Protein AF-A0A5P9GXT2-F1 (afdb_monomer_lite)

Structure (mmCIF, N/CA/C/O backbone):
data_AF-A0A5P9GXT2-F1
#
_entry.id   AF-A0A5P9GXT2-F1
#
loop_
_atom_site.group_PDB
_atom_site.id
_atom_site.type_symbol
_atom_site.label_atom_id
_atom_site.label_alt_id
_atom_site.label_comp_id
_atom_site.label_asym_id
_atom_site.label_entity_id
_atom_site.label_seq_id
_atom_site.pdbx_PDB_ins_code
_atom_site.Cartn_x
_atom_site.Cartn_y
_atom_site.Cartn_z
_atom_site.occupancy
_atom_site.B_iso_or_equiv
_atom_site.auth_seq_id
_atom_site.auth_comp_id
_atom_site.auth_asym_id
_atom_site.auth_atom_id
_atom_site.pdbx_PDB_model_num
ATOM 1 N N . MET A 1 1 ? 30.889 30.926 -48.521 1.00 58.84 1 MET A N 1
ATOM 2 C CA . MET A 1 1 ? 31.222 29.912 -47.491 1.00 58.84 1 MET A CA 1
ATOM 3 C C . MET A 1 1 ? 32.651 29.437 -47.677 1.00 58.84 1 MET A C 1
ATOM 5 O O . MET A 1 1 ? 32.976 28.931 -48.747 1.00 58.84 1 MET A O 1
ATOM 9 N N . SER A 1 2 ? 33.501 29.617 -46.665 1.00 75.75 2 SER A N 1
ATOM 10 C CA . SER A 1 2 ? 34.873 29.098 -46.667 1.00 75.75 2 SER A CA 1
ATOM 11 C C . SER A 1 2 ? 34.870 27.566 -46.559 1.00 75.75 2 SER A C 1
ATOM 13 O O . 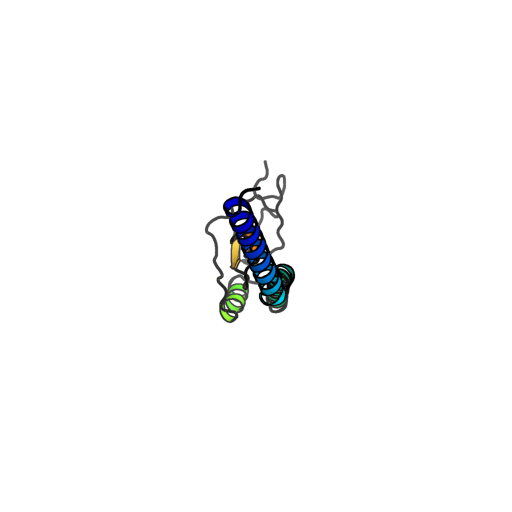SER A 1 2 ? 33.918 26.978 -46.041 1.00 75.75 2 SER A O 1
ATOM 15 N N . LYS A 1 3 ? 35.934 26.898 -47.023 1.00 76.62 3 LYS A N 1
ATOM 16 C CA . LYS A 1 3 ? 36.078 25.434 -46.884 1.00 76.62 3 LYS A CA 1
ATOM 17 C C . LYS A 1 3 ? 35.913 24.989 -45.421 1.00 76.62 3 LYS A C 1
ATOM 19 O O . LYS A 1 3 ? 35.235 24.004 -45.166 1.00 76.62 3 LYS A O 1
ATOM 24 N N . LEU A 1 4 ? 36.415 25.788 -44.475 1.00 78.19 4 LEU A N 1
ATOM 25 C CA . LEU A 1 4 ? 36.267 25.575 -43.033 1.00 78.19 4 LEU A CA 1
ATOM 26 C C . LEU A 1 4 ? 34.794 25.562 -42.580 1.00 78.19 4 LEU A C 1
ATOM 28 O O . LEU A 1 4 ? 34.376 24.639 -41.890 1.00 78.19 4 LEU A O 1
ATOM 32 N N . SER A 1 5 ? 33.979 26.521 -43.038 1.00 76.75 5 SER A N 1
ATOM 33 C CA . SER A 1 5 ? 32.543 26.564 -42.704 1.00 76.75 5 SER A CA 1
ATOM 34 C C . SER A 1 5 ? 31.759 25.352 -43.227 1.00 76.75 5 SER A C 1
ATOM 36 O O . SER A 1 5 ? 30.817 24.908 -42.581 1.00 76.75 5 SER A O 1
ATOM 38 N N . ARG A 1 6 ? 32.169 24.767 -44.363 1.00 82.31 6 ARG A N 1
ATOM 39 C CA . ARG A 1 6 ? 31.539 23.555 -44.916 1.00 82.31 6 ARG A CA 1
ATOM 40 C C . ARG A 1 6 ? 31.809 22.325 -44.052 1.00 82.31 6 ARG A C 1
ATOM 42 O O . ARG A 1 6 ? 30.888 21.554 -43.813 1.00 82.31 6 ARG A O 1
ATOM 49 N N . TYR A 1 7 ? 33.036 22.164 -43.558 1.00 88.00 7 TYR A N 1
ATOM 50 C CA . TYR A 1 7 ? 33.388 21.036 -42.693 1.00 88.00 7 TYR A CA 1
ATOM 51 C C . TYR A 1 7 ? 32.715 21.113 -41.322 1.00 88.00 7 TYR A C 1
ATOM 53 O O . TYR A 1 7 ? 32.259 20.091 -40.821 1.00 88.00 7 TYR A O 1
ATOM 61 N N . ILE A 1 8 ? 32.578 22.315 -40.752 1.00 88.31 8 ILE A N 1
ATOM 62 C CA . ILE A 1 8 ? 31.866 22.512 -39.480 1.00 88.31 8 ILE A CA 1
ATOM 63 C C . ILE A 1 8 ? 30.387 22.129 -39.625 1.00 88.31 8 ILE A C 1
ATOM 65 O O . ILE A 1 8 ? 29.863 21.377 -38.808 1.00 88.31 8 ILE A O 1
ATOM 69 N N . VAL A 1 9 ? 29.726 22.586 -40.694 1.00 89.25 9 VAL A N 1
ATOM 70 C CA . VAL A 1 9 ? 28.316 22.253 -40.955 1.00 89.25 9 VAL A CA 1
ATOM 71 C C . VAL A 1 9 ? 28.130 20.749 -41.181 1.00 89.25 9 VAL A C 1
ATOM 73 O O . VAL A 1 9 ? 27.220 20.159 -40.608 1.00 89.25 9 VAL A O 1
ATOM 76 N N . LEU A 1 10 ? 29.009 20.105 -41.955 1.00 91.44 10 LEU A N 1
ATOM 77 C CA . LEU A 1 10 ? 28.958 18.654 -42.178 1.00 91.44 10 LEU A CA 1
ATOM 78 C C . LEU A 1 10 ? 29.187 17.854 -40.889 1.00 91.44 10 LEU A C 1
ATOM 80 O O . LEU A 1 10 ? 28.499 16.859 -40.661 1.00 91.44 10 LEU A O 1
ATOM 84 N N . GLY A 1 11 ? 30.112 18.297 -40.035 1.00 91.50 11 GLY A N 1
ATOM 85 C CA . GLY A 1 11 ? 30.359 17.682 -38.732 1.00 91.50 11 GLY A CA 1
ATOM 86 C C . GLY A 1 11 ? 29.139 17.762 -37.815 1.00 91.50 11 GLY A C 1
ATOM 87 O O . GLY A 1 11 ? 28.737 16.751 -37.245 1.00 91.50 11 GLY A O 1
ATOM 88 N N . LEU A 1 12 ? 28.498 18.932 -37.736 1.00 93.44 12 LEU A N 1
ATOM 89 C CA . LEU A 1 12 ? 27.283 19.123 -36.939 1.00 93.44 12 LEU A CA 1
ATOM 90 C C . LEU A 1 12 ? 26.111 18.286 -37.458 1.00 93.44 12 LEU A C 1
ATOM 92 O O . LEU A 1 12 ? 25.435 17.637 -36.668 1.00 93.44 12 LEU A O 1
ATOM 96 N N . LEU A 1 13 ? 25.893 18.247 -38.775 1.00 94.50 13 LEU A N 1
ATOM 97 C CA . LEU A 1 13 ? 24.835 17.424 -39.368 1.00 94.50 13 LEU A CA 1
ATOM 98 C C . LEU A 1 13 ? 25.057 15.931 -39.106 1.00 94.50 13 LEU A C 1
ATOM 100 O O . LEU A 1 13 ? 24.110 15.218 -38.784 1.00 94.50 13 LEU A O 1
ATOM 104 N N . SER A 1 14 ? 26.307 15.471 -39.192 1.00 92.62 14 SER A N 1
ATOM 105 C CA . SER A 1 14 ? 26.659 14.077 -38.900 1.00 92.62 14 SER A CA 1
ATOM 106 C C . SER A 1 14 ? 26.430 13.745 -37.425 1.00 92.62 14 SER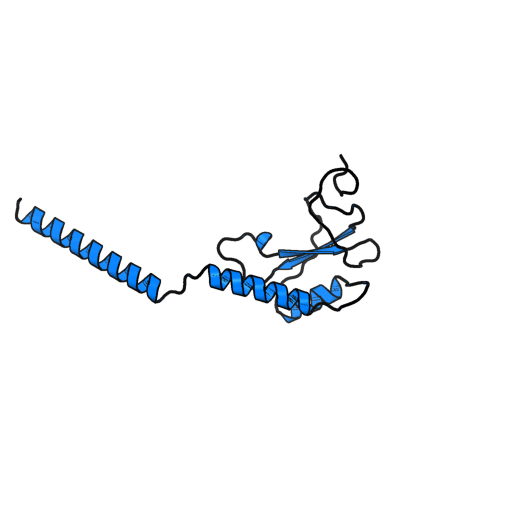 A C 1
ATOM 108 O O . SER A 1 14 ? 25.863 12.703 -37.112 1.00 92.62 14 SER A O 1
ATOM 110 N N . LEU A 1 15 ? 26.804 14.652 -36.517 1.00 94.50 15 LEU A N 1
ATOM 111 C CA . LEU A 1 15 ? 26.558 14.494 -35.085 1.00 94.50 15 LEU A CA 1
ATOM 112 C C . LEU A 1 15 ? 25.057 14.424 -34.777 1.00 94.50 15 LEU A C 1
ATOM 114 O O . LEU A 1 15 ? 24.624 13.525 -34.062 1.00 94.50 15 LEU A O 1
ATOM 118 N N . VAL A 1 16 ? 24.256 15.326 -35.350 1.00 95.69 16 VAL A N 1
ATOM 119 C CA . VAL A 1 16 ? 22.795 15.319 -35.182 1.00 95.69 16 VAL A CA 1
ATOM 120 C C . VAL A 1 16 ? 22.196 14.013 -35.704 1.00 95.69 16 VAL A C 1
ATOM 122 O O . VAL A 1 16 ? 21.383 13.406 -35.014 1.00 95.69 16 VAL A O 1
ATOM 125 N N . ALA A 1 17 ? 22.625 13.535 -36.875 1.00 95.19 17 ALA A N 1
ATOM 126 C CA . ALA A 1 17 ? 22.141 12.274 -37.432 1.00 95.19 17 ALA A CA 1
ATOM 127 C C . ALA A 1 17 ? 22.461 11.073 -36.526 1.00 95.19 17 ALA A C 1
ATOM 129 O O . ALA A 1 17 ? 21.596 10.226 -36.307 1.00 95.19 17 ALA A O 1
ATOM 130 N N . VAL A 1 18 ? 23.670 11.022 -35.953 1.00 94.62 18 VAL A N 1
ATOM 131 C CA . VAL A 1 18 ? 24.056 9.975 -34.994 1.00 94.62 18 VAL A CA 1
ATOM 132 C C . VAL A 1 18 ? 23.212 10.058 -33.724 1.00 94.62 18 VAL A C 1
ATOM 134 O O . VAL A 1 18 ? 22.704 9.037 -33.274 1.00 94.62 18 VAL A O 1
ATOM 137 N N . LEU A 1 19 ? 23.005 11.254 -33.167 1.00 93.19 19 LEU A N 1
ATOM 138 C CA . LEU A 1 19 ? 22.181 11.432 -31.967 1.00 93.19 19 LEU A CA 1
ATOM 139 C C . LEU A 1 19 ? 20.727 11.007 -32.202 1.00 93.19 19 LEU A C 1
ATOM 141 O O . LEU A 1 19 ? 20.156 10.315 -31.364 1.00 93.19 19 LEU A O 1
ATOM 145 N N . VAL A 1 20 ? 20.149 11.354 -33.355 1.00 93.94 20 VAL A N 1
ATOM 146 C CA . VAL A 1 20 ? 18.797 10.919 -33.738 1.00 93.94 20 VAL A CA 1
ATOM 147 C C . VAL A 1 20 ? 18.736 9.399 -33.893 1.00 93.94 20 VAL A C 1
ATOM 149 O O . VAL A 1 20 ? 17.814 8.777 -33.375 1.00 93.94 20 VAL A O 1
ATOM 152 N N . ALA A 1 21 ? 19.721 8.781 -34.549 1.00 91.88 21 ALA A N 1
ATOM 153 C CA . ALA A 1 21 ? 19.764 7.329 -34.713 1.00 91.88 21 ALA A CA 1
ATOM 154 C C . ALA A 1 21 ? 19.889 6.596 -33.366 1.00 91.88 21 ALA A C 1
ATOM 156 O O . ALA A 1 21 ? 19.173 5.623 -33.133 1.00 91.88 21 ALA A O 1
ATOM 157 N N . VAL A 1 22 ? 20.742 7.087 -32.460 1.00 88.75 22 VAL A N 1
ATOM 158 C CA . VAL A 1 22 ? 20.888 6.549 -31.098 1.00 88.75 22 VAL A CA 1
ATOM 159 C C . VAL A 1 22 ? 19.597 6.725 -30.301 1.00 88.75 22 VAL A C 1
ATOM 161 O O . VAL A 1 22 ? 19.172 5.790 -29.633 1.00 88.75 22 VAL A O 1
ATOM 164 N N . TYR A 1 23 ? 18.941 7.881 -30.400 1.00 83.38 23 TYR A N 1
ATOM 165 C CA . TYR A 1 23 ? 17.671 8.141 -29.725 1.00 83.38 23 TYR A CA 1
ATOM 166 C C . TYR A 1 23 ? 16.55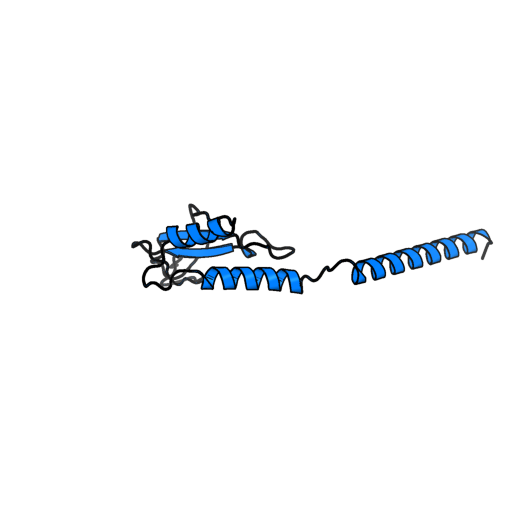1 7.216 -30.220 1.00 83.38 23 TYR A C 1
ATOM 168 O O . TYR A 1 23 ? 15.860 6.599 -29.415 1.00 83.38 23 TYR A O 1
ATOM 176 N N . ILE A 1 24 ? 16.417 7.045 -31.539 1.00 85.31 24 ILE A N 1
ATOM 177 C CA . ILE A 1 24 ? 15.453 6.112 -32.137 1.00 85.31 24 ILE A CA 1
ATOM 178 C C . ILE A 1 24 ? 15.765 4.674 -31.714 1.00 85.31 24 ILE A C 1
ATOM 180 O O . ILE A 1 24 ? 14.854 3.930 -31.361 1.00 85.31 24 ILE A O 1
ATOM 184 N N . TYR A 1 25 ? 17.036 4.269 -31.727 1.00 83.25 25 TYR A N 1
ATOM 185 C CA . TYR A 1 25 ? 17.435 2.945 -31.255 1.00 83.25 25 TYR A CA 1
ATOM 186 C C . TYR A 1 25 ? 17.078 2.753 -29.776 1.00 83.25 25 TYR A C 1
ATOM 188 O O . TYR A 1 25 ? 16.501 1.729 -29.425 1.00 83.25 25 TYR A O 1
ATOM 196 N N . ALA A 1 26 ? 17.344 3.746 -28.925 1.00 77.62 26 ALA A N 1
ATOM 197 C CA . ALA A 1 26 ? 17.008 3.707 -27.507 1.00 77.62 26 ALA A CA 1
ATOM 198 C C . ALA A 1 26 ? 15.493 3.593 -27.275 1.00 77.62 26 ALA A C 1
ATOM 200 O O . ALA A 1 26 ? 15.085 2.741 -26.500 1.00 77.62 26 ALA A O 1
ATOM 201 N N . ILE A 1 27 ? 14.656 4.355 -27.991 1.00 71.75 27 ILE A N 1
ATOM 202 C CA . ILE A 1 27 ? 13.187 4.236 -27.893 1.00 71.75 27 ILE A CA 1
ATOM 203 C C . ILE A 1 27 ? 12.698 2.845 -28.315 1.00 71.75 27 ILE A C 1
ATOM 205 O O . ILE A 1 27 ? 11.755 2.318 -27.736 1.00 71.75 27 ILE A O 1
ATOM 209 N N . ASN A 1 28 ? 13.325 2.244 -29.328 1.00 72.50 28 ASN A N 1
ATOM 210 C CA . ASN A 1 28 ? 12.896 0.946 -29.853 1.00 72.50 28 ASN A CA 1
ATOM 211 C C . ASN A 1 28 ? 13.460 -0.259 -29.085 1.00 72.50 28 ASN A C 1
ATOM 213 O O . ASN A 1 28 ? 12.985 -1.373 -29.290 1.00 72.50 28 ASN A O 1
ATOM 217 N N . THR A 1 29 ? 14.488 -0.073 -28.252 1.00 67.69 29 THR A N 1
ATOM 218 C CA . THR A 1 29 ? 15.159 -1.176 -27.535 1.00 67.69 29 THR A CA 1
ATOM 219 C C . THR A 1 29 ? 15.044 -1.087 -26.023 1.00 67.69 29 THR A C 1
ATOM 221 O O . THR A 1 29 ? 15.060 -2.119 -25.358 1.00 67.69 29 THR A O 1
ATOM 224 N N . VAL A 1 30 ? 14.909 0.117 -25.471 1.00 59.47 30 VAL A N 1
ATOM 225 C CA . VAL A 1 30 ? 14.716 0.342 -24.042 1.00 59.47 30 VAL A CA 1
ATOM 226 C C . VAL A 1 30 ? 13.233 0.597 -23.808 1.00 59.47 30 VAL A C 1
ATOM 228 O O . VAL A 1 30 ? 12.684 1.616 -24.222 1.00 59.47 30 VAL A O 1
ATOM 231 N N . ASP A 1 31 ? 12.576 -0.359 -23.157 1.00 60.19 31 ASP A N 1
ATOM 232 C CA . ASP A 1 31 ? 11.154 -0.307 -22.822 1.00 60.19 31 ASP A CA 1
ATOM 233 C C . ASP A 1 31 ? 10.918 0.688 -21.674 1.00 60.19 31 ASP A C 1
ATOM 235 O O . ASP A 1 31 ? 10.724 0.312 -20.522 1.00 60.19 31 ASP A O 1
ATOM 239 N N . PHE A 1 32 ? 10.952 1.987 -21.982 1.00 60.16 32 PHE A N 1
ATOM 240 C CA . PHE A 1 32 ? 10.545 3.065 -21.071 1.00 60.16 32 PHE A CA 1
ATOM 241 C C . PHE A 1 32 ? 9.015 3.160 -20.953 1.00 60.16 32 PHE A C 1
ATOM 243 O O . PHE A 1 32 ? 8.448 4.254 -20.917 1.00 60.16 32 PHE A O 1
ATOM 250 N N . SER A 1 33 ? 8.313 2.027 -20.951 1.00 66.00 33 SER A N 1
ATOM 251 C CA . SER A 1 33 ? 6.861 2.022 -20.842 1.00 66.00 33 SER A CA 1
ATOM 252 C C . SER A 1 33 ? 6.469 2.254 -19.388 1.00 66.00 33 SER A C 1
ATOM 254 O O . SER A 1 33 ? 6.289 1.324 -18.603 1.00 66.00 33 SER A O 1
ATOM 256 N N . VAL A 1 34 ? 6.337 3.535 -19.042 1.00 70.31 34 VAL A N 1
ATOM 257 C CA . VAL A 1 34 ? 5.690 3.995 -17.806 1.00 70.31 34 VAL A CA 1
ATOM 258 C C . VAL A 1 34 ? 4.358 3.264 -17.619 1.00 70.31 34 VAL A C 1
ATOM 260 O O . VAL A 1 34 ? 4.096 2.768 -16.531 1.00 70.31 34 VAL A O 1
ATOM 263 N N . ASP A 1 35 ? 3.600 3.064 -18.701 1.00 78.62 35 ASP A N 1
ATOM 264 C CA . ASP A 1 35 ? 2.339 2.319 -18.690 1.00 78.62 35 ASP A CA 1
ATOM 265 C C . ASP A 1 35 ? 2.495 0.875 -18.189 1.00 78.62 35 ASP A C 1
ATOM 267 O O . ASP A 1 35 ? 1.683 0.417 -17.388 1.00 78.62 35 ASP A O 1
ATOM 271 N N . LYS A 1 36 ? 3.546 0.152 -18.603 1.00 80.38 36 LYS A N 1
ATOM 272 C CA . LYS A 1 36 ? 3.814 -1.210 -18.106 1.00 80.38 36 LYS A CA 1
ATOM 273 C C . LYS A 1 36 ? 4.214 -1.217 -16.637 1.00 80.38 36 LYS A C 1
ATOM 275 O O . LYS A 1 36 ? 3.777 -2.099 -15.907 1.00 80.38 36 LYS A O 1
ATOM 280 N N . ALA A 1 37 ? 5.023 -0.253 -16.199 1.00 83.19 37 ALA A N 1
ATOM 281 C CA . ALA A 1 37 ? 5.402 -0.139 -14.791 1.00 83.19 37 ALA A CA 1
ATOM 282 C C . ALA A 1 37 ? 4.179 0.179 -13.912 1.00 83.19 37 ALA A C 1
ATOM 284 O O . ALA A 1 37 ? 3.967 -0.464 -12.886 1.00 83.19 37 ALA A O 1
ATOM 285 N N . THR A 1 38 ? 3.323 1.103 -14.357 1.00 89.38 38 THR A N 1
ATOM 286 C CA . THR A 1 38 ? 2.053 1.424 -13.697 1.00 89.38 38 THR A CA 1
ATOM 287 C C . THR A 1 38 ? 1.096 0.233 -13.683 1.00 89.38 38 THR A C 1
ATOM 289 O O . THR A 1 38 ? 0.465 -0.026 -12.655 1.00 89.38 38 THR A O 1
ATOM 292 N N . ALA A 1 39 ? 1.010 -0.526 -14.780 1.00 91.75 39 ALA A N 1
ATOM 293 C CA . ALA A 1 39 ? 0.209 -1.745 -14.841 1.00 91.75 39 ALA A CA 1
ATOM 294 C C . ALA A 1 39 ? 0.723 -2.796 -13.850 1.00 91.75 39 ALA A C 1
ATOM 296 O O . ALA A 1 39 ? -0.058 -3.283 -13.041 1.00 91.75 39 ALA A O 1
ATOM 297 N N . ALA A 1 40 ? 2.031 -3.065 -13.829 1.00 93.25 40 ALA A N 1
ATOM 298 C CA . ALA A 1 40 ? 2.639 -4.028 -12.914 1.00 93.25 40 ALA A CA 1
ATOM 299 C C . ALA A 1 40 ? 2.420 -3.652 -11.439 1.00 93.25 40 ALA A C 1
ATOM 301 O O . ALA A 1 40 ? 2.051 -4.509 -10.639 1.00 93.25 40 ALA A O 1
ATOM 302 N N . HIS A 1 41 ? 2.586 -2.374 -11.082 1.00 95.12 41 HIS A N 1
ATOM 303 C CA . HIS A 1 41 ? 2.284 -1.881 -9.736 1.00 95.12 41 HIS A CA 1
ATOM 304 C C . HIS A 1 41 ? 0.806 -2.096 -9.376 1.00 95.12 41 HIS A C 1
ATOM 306 O O . HIS A 1 41 ? 0.475 -2.619 -8.311 1.00 95.12 41 HIS A O 1
ATOM 312 N N . THR A 1 42 ? -0.101 -1.722 -10.283 1.00 95.25 42 THR A N 1
ATOM 313 C CA . THR A 1 42 ? -1.548 -1.851 -10.068 1.00 95.25 42 THR A CA 1
ATOM 314 C C . THR A 1 42 ? -1.961 -3.313 -9.919 1.00 95.25 42 THR A C 1
ATOM 316 O O . THR A 1 42 ? -2.692 -3.649 -8.991 1.00 95.25 42 THR A O 1
ATOM 319 N N . GLU A 1 43 ? -1.475 -4.192 -10.792 1.00 97.31 43 GLU A N 1
ATOM 320 C CA . GLU A 1 43 ? -1.722 -5.634 -10.738 1.00 97.31 43 GLU A CA 1
ATOM 321 C C . GLU A 1 43 ? -1.186 -6.243 -9.440 1.00 97.31 43 GLU A C 1
ATOM 323 O O . GLU A 1 43 ? -1.900 -6.997 -8.778 1.00 97.31 43 GLU A O 1
ATOM 328 N N . ALA A 1 44 ? 0.029 -5.872 -9.024 1.00 97.69 44 ALA A N 1
ATOM 329 C CA . ALA A 1 44 ? 0.619 -6.335 -7.774 1.00 97.69 44 ALA A CA 1
ATOM 330 C C . ALA A 1 44 ? -0.222 -5.914 -6.561 1.00 97.69 44 ALA A C 1
ATOM 332 O O . ALA A 1 44 ? -0.518 -6.750 -5.701 1.00 97.69 44 ALA A O 1
ATOM 333 N N . ARG A 1 45 ? -0.660 -4.647 -6.520 1.00 97.88 45 ARG A N 1
ATOM 334 C CA . ARG A 1 45 ? -1.548 -4.120 -5.475 1.00 97.88 45 ARG A CA 1
ATOM 335 C C . ARG A 1 45 ? -2.880 -4.864 -5.435 1.00 97.88 45 ARG A C 1
ATOM 337 O O . ARG A 1 45 ? -3.313 -5.266 -4.362 1.00 97.88 45 ARG A O 1
ATOM 344 N N . GLN A 1 46 ? -3.525 -5.065 -6.582 1.00 98.06 46 GLN A N 1
ATOM 345 C CA . GLN A 1 46 ? -4.810 -5.768 -6.648 1.00 98.06 46 GLN A CA 1
ATOM 346 C C . GLN A 1 46 ? -4.676 -7.230 -6.224 1.00 98.06 46 GLN A C 1
ATOM 348 O O . GLN A 1 46 ? -5.483 -7.714 -5.437 1.00 98.06 46 GLN A O 1
ATOM 353 N N . ALA A 1 47 ? -3.622 -7.916 -6.670 1.00 98.06 47 ALA A N 1
ATOM 354 C CA . ALA A 1 47 ? -3.338 -9.278 -6.234 1.00 98.06 47 ALA A CA 1
ATOM 355 C C . ALA A 1 47 ? -3.085 -9.350 -4.722 1.00 98.06 47 ALA A C 1
ATOM 357 O O . ALA A 1 47 ? -3.499 -10.305 -4.081 1.00 98.06 47 ALA A O 1
ATOM 358 N N . PHE A 1 48 ? -2.409 -8.354 -4.142 1.00 98.25 48 PHE A N 1
ATOM 359 C CA . PHE A 1 48 ? -2.212 -8.281 -2.696 1.00 98.25 48 PHE A CA 1
ATOM 360 C C . PHE A 1 48 ? -3.536 -8.126 -1.944 1.00 98.25 48 PHE A C 1
ATOM 362 O O . PHE A 1 48 ? -3.768 -8.859 -0.990 1.00 98.25 48 PHE A O 1
ATOM 369 N N . LEU A 1 49 ? -4.415 -7.225 -2.393 1.00 97.50 49 LEU A N 1
ATOM 370 C CA . LEU A 1 49 ? -5.736 -7.031 -1.787 1.00 97.50 49 LEU A CA 1
ATOM 371 C C . LEU A 1 49 ? -6.622 -8.279 -1.914 1.00 97.50 49 LEU A C 1
ATOM 373 O O . LEU A 1 49 ? -7.354 -8.595 -0.984 1.00 97.50 49 LEU A O 1
ATOM 377 N N . ALA A 1 50 ? -6.530 -9.001 -3.033 1.00 97.56 50 ALA A N 1
ATOM 378 C CA . ALA A 1 50 ? -7.279 -10.235 -3.265 1.00 97.56 50 ALA A CA 1
ATOM 379 C C . ALA A 1 50 ? -6.807 -11.421 -2.401 1.00 97.56 50 ALA A C 1
ATOM 381 O O . ALA A 1 50 ? -7.588 -12.336 -2.157 1.00 97.56 50 ALA A O 1
ATOM 382 N N . ASP A 1 51 ? -5.554 -11.407 -1.939 1.00 97.62 51 ASP A N 1
ATOM 383 C CA . ASP A 1 51 ? -5.007 -12.433 -1.041 1.00 97.62 51 ASP A CA 1
ATOM 384 C C . ASP A 1 51 ? -5.387 -12.204 0.430 1.00 97.62 51 ASP A C 1
ATOM 386 O O . ASP A 1 51 ? -5.155 -13.079 1.270 1.00 97.62 51 ASP A O 1
ATOM 390 N N . LEU A 1 52 ? -5.928 -11.028 0.771 1.00 97.25 52 LEU A N 1
ATOM 391 C CA . LEU A 1 52 ? -6.329 -10.731 2.141 1.00 97.25 52 LEU A CA 1
ATOM 392 C C . LEU A 1 52 ? -7.488 -11.650 2.568 1.00 97.25 52 LEU A C 1
ATOM 394 O O . LEU A 1 52 ? -8.395 -11.904 1.774 1.00 97.25 52 LEU A O 1
ATOM 398 N N . PRO A 1 53 ? -7.487 -12.147 3.820 1.00 95.06 53 PRO A N 1
ATOM 399 C CA . PRO A 1 53 ? -8.570 -12.974 4.326 1.00 95.06 53 PRO A CA 1
ATOM 400 C C . PRO A 1 53 ? -9.916 -12.254 4.252 1.00 95.06 53 PRO A C 1
ATOM 402 O O . PRO A 1 53 ? -10.071 -11.158 4.792 1.00 95.06 53 PRO A O 1
ATOM 405 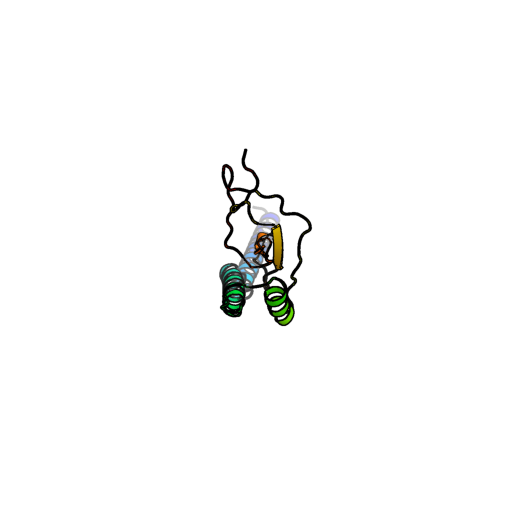N N . ASP A 1 54 ? -10.901 -12.919 3.656 1.00 93.50 54 ASP A N 1
ATOM 406 C CA . ASP A 1 54 ? -12.296 -12.489 3.689 1.00 93.50 54 ASP A CA 1
ATOM 407 C C . ASP A 1 54 ? -12.890 -12.816 5.067 1.00 93.50 54 ASP A C 1
ATOM 409 O O . ASP A 1 54 ? -13.358 -13.928 5.327 1.00 93.50 54 ASP A O 1
ATOM 413 N N . THR A 1 55 ? -12.740 -11.880 6.006 1.00 94.12 55 THR A N 1
ATOM 414 C CA . THR A 1 55 ? -13.212 -12.017 7.387 1.00 94.12 55 THR A CA 1
ATOM 415 C C . THR A 1 55 ? -13.801 -10.705 7.885 1.00 94.12 55 THR A C 1
ATOM 417 O O . THR A 1 55 ? -13.342 -9.632 7.497 1.00 94.12 55 THR A O 1
ATOM 420 N N . ASP A 1 56 ? -14.738 -10.789 8.831 1.00 92.69 56 ASP A N 1
ATOM 421 C CA . ASP A 1 56 ? -15.377 -9.613 9.439 1.00 92.69 56 ASP A CA 1
ATOM 422 C C . ASP A 1 56 ? -14.396 -8.705 10.208 1.00 92.69 56 ASP A C 1
ATOM 424 O O . ASP A 1 56 ? -14.714 -7.560 10.514 1.00 92.69 56 ASP A O 1
ATOM 428 N N . CYS A 1 57 ? -13.210 -9.212 10.562 1.00 96.44 57 CYS A N 1
ATOM 429 C CA . CYS A 1 57 ? -12.194 -8.473 11.304 1.00 96.44 57 CYS A CA 1
ATOM 430 C C . CYS A 1 57 ? -10.800 -8.807 10.770 1.00 96.44 57 CYS A C 1
ATOM 432 O O . CYS A 1 57 ? -10.070 -9.625 11.337 1.00 96.44 57 CYS A O 1
ATOM 434 N N . LEU A 1 58 ? -10.426 -8.148 9.676 1.00 97.81 58 LEU A N 1
ATOM 435 C CA . LEU A 1 58 ? -9.082 -8.235 9.121 1.00 97.81 58 LEU A CA 1
ATOM 436 C C . LEU A 1 58 ? -8.081 -7.522 10.043 1.00 97.81 58 LEU A C 1
ATOM 438 O O . LEU A 1 58 ? -8.219 -6.328 10.305 1.00 97.81 58 LEU A O 1
ATOM 442 N N . ARG A 1 59 ? -7.053 -8.227 10.529 1.00 97.62 59 ARG A N 1
ATOM 443 C CA . ARG A 1 59 ? -6.084 -7.668 11.485 1.00 97.62 59 ARG A CA 1
ATOM 444 C C . ARG A 1 59 ? -4.774 -7.266 10.822 1.00 97.62 59 ARG A C 1
ATOM 446 O O . ARG A 1 59 ? -4.323 -7.870 9.850 1.00 97.62 59 ARG A O 1
ATOM 453 N N . ALA A 1 60 ? -4.086 -6.303 11.436 1.00 97.62 60 ALA A N 1
ATOM 454 C CA . ALA A 1 60 ? -2.780 -5.828 10.973 1.00 97.62 60 ALA A CA 1
ATOM 455 C C . ALA A 1 60 ? -1.734 -6.952 10.848 1.00 97.62 60 ALA A C 1
ATOM 457 O O . ALA A 1 60 ? -0.899 -6.918 9.944 1.00 97.62 60 ALA A O 1
ATOM 458 N N . ALA A 1 61 ? -1.778 -7.954 11.733 1.00 97.19 61 ALA A N 1
ATOM 459 C CA . ALA A 1 61 ? -0.860 -9.093 11.701 1.00 97.19 61 ALA A CA 1
ATOM 460 C C . ALA A 1 61 ? -1.037 -9.958 10.441 1.00 97.19 61 ALA A C 1
ATOM 462 O O . ALA A 1 61 ? -0.036 -10.377 9.859 1.00 97.19 61 ALA A O 1
ATOM 463 N N . ASP A 1 62 ? -2.278 -10.168 9.994 1.00 97.81 62 ASP A N 1
ATOM 464 C CA . ASP A 1 62 ? -2.585 -10.961 8.800 1.00 97.81 62 ASP A CA 1
ATOM 465 C C . ASP A 1 62 ? -2.093 -10.238 7.540 1.00 97.81 62 ASP A C 1
ATOM 467 O O . ASP A 1 62 ? -1.354 -10.806 6.733 1.00 97.81 62 ASP A O 1
ATOM 471 N N . ILE A 1 63 ? -2.396 -8.939 7.439 1.00 98.44 63 ILE A N 1
ATOM 472 C CA . ILE A 1 63 ? -1.929 -8.070 6.348 1.00 98.44 63 ILE A CA 1
ATOM 473 C C . ILE A 1 63 ? -0.392 -8.035 6.308 1.00 98.44 63 ILE A C 1
ATOM 475 O O . ILE A 1 63 ? 0.217 -8.215 5.252 1.00 98.44 63 ILE A O 1
ATOM 479 N N . THR A 1 64 ? 0.250 -7.857 7.468 1.00 98.44 64 THR A N 1
ATOM 480 C CA . THR A 1 64 ? 1.717 -7.848 7.599 1.00 98.44 64 THR A CA 1
ATOM 481 C C . THR A 1 64 ? 2.326 -9.183 7.172 1.00 98.44 64 THR A C 1
ATOM 483 O O . THR A 1 64 ? 3.370 -9.202 6.521 1.00 98.44 64 THR A O 1
ATOM 486 N N . GLY A 1 65 ? 1.689 -10.305 7.519 1.00 98.06 65 GLY A N 1
ATOM 487 C CA . GLY A 1 65 ? 2.127 -11.638 7.112 1.00 98.06 65 GLY A CA 1
ATOM 488 C C . GLY A 1 65 ? 2.140 -11.804 5.593 1.00 98.06 65 GLY A C 1
ATOM 489 O O . GLY A 1 65 ? 3.142 -12.255 5.037 1.00 98.06 65 GLY A O 1
ATOM 490 N N . ILE A 1 66 ? 1.072 -11.373 4.919 1.00 98.12 66 ILE A N 1
ATOM 491 C CA . ILE A 1 66 ? 0.948 -11.451 3.455 1.00 98.12 66 ILE A CA 1
ATOM 492 C C . ILE A 1 66 ? 1.945 -10.513 2.767 1.00 98.12 66 ILE A C 1
ATOM 494 O O . ILE A 1 66 ? 2.621 -10.924 1.823 1.00 98.12 66 ILE A O 1
ATOM 498 N N . ALA A 1 67 ? 2.099 -9.282 3.262 1.00 98.25 67 ALA A N 1
ATOM 499 C CA . ALA A 1 67 ? 3.076 -8.334 2.728 1.00 98.25 67 ALA A CA 1
ATOM 500 C C . ALA A 1 67 ? 4.502 -8.902 2.820 1.00 98.25 67 ALA A C 1
ATOM 502 O O . ALA A 1 67 ? 5.226 -8.969 1.826 1.00 98.25 67 ALA A O 1
ATOM 503 N N . ARG A 1 68 ? 4.883 -9.436 3.986 1.00 97.50 68 ARG A N 1
ATOM 504 C CA . ARG A 1 68 ? 6.210 -10.037 4.189 1.00 97.50 68 ARG A CA 1
ATOM 505 C C . ARG A 1 68 ? 6.431 -11.300 3.366 1.00 97.50 68 ARG A C 1
ATOM 507 O O . ARG A 1 68 ? 7.548 -11.520 2.908 1.00 97.50 68 ARG A O 1
ATOM 514 N N . ALA A 1 69 ? 5.396 -12.109 3.136 1.00 97.88 69 ALA A N 1
ATOM 515 C CA . ALA A 1 69 ? 5.485 -13.270 2.248 1.00 97.88 69 ALA A CA 1
ATOM 516 C C . ALA A 1 69 ? 5.815 -12.874 0.797 1.00 97.88 69 ALA A C 1
ATOM 518 O O . ALA A 1 69 ? 6.444 -13.646 0.076 1.00 97.88 69 ALA A O 1
ATOM 519 N N . ARG A 1 70 ? 5.449 -11.651 0.391 1.00 97.12 70 ARG A N 1
ATOM 520 C CA . ARG A 1 70 ? 5.804 -11.041 -0.901 1.00 97.12 70 ARG A CA 1
ATOM 521 C C . ARG A 1 70 ? 7.152 -10.310 -0.879 1.00 97.12 70 ARG A C 1
ATOM 523 O O . ARG A 1 70 ? 7.590 -9.813 -1.912 1.00 97.12 70 ARG A O 1
ATOM 530 N N . GLY A 1 71 ? 7.818 -10.254 0.276 1.00 97.62 71 GLY A N 1
ATOM 531 C CA . GLY A 1 71 ? 9.048 -9.488 0.480 1.00 97.62 71 GLY A CA 1
ATOM 532 C C . GLY A 1 71 ? 8.824 -7.979 0.589 1.00 97.62 71 GLY A C 1
ATOM 533 O O . GLY A 1 71 ? 9.769 -7.221 0.398 1.00 97.62 71 GLY A O 1
ATOM 534 N N . TRP A 1 72 ? 7.592 -7.543 0.857 1.00 97.56 72 TRP A N 1
ATOM 535 C CA . TRP A 1 72 ? 7.229 -6.132 0.970 1.00 97.56 72 TRP A CA 1
ATOM 536 C C . TRP A 1 72 ? 7.341 -5.645 2.410 1.00 97.56 72 TRP A C 1
ATOM 538 O O . TRP A 1 72 ? 7.197 -6.423 3.361 1.00 97.56 72 TRP A O 1
ATOM 548 N N . ASP A 1 73 ? 7.573 -4.342 2.562 1.00 96.94 73 ASP A N 1
ATOM 549 C CA . ASP A 1 73 ? 7.628 -3.707 3.872 1.00 96.94 73 ASP A CA 1
ATOM 550 C C . ASP A 1 73 ? 6.227 -3.360 4.390 1.00 96.94 73 ASP A C 1
ATOM 552 O O . ASP A 1 73 ? 5.330 -2.984 3.632 1.00 96.94 73 ASP A O 1
ATOM 556 N N . ALA A 1 74 ? 6.045 -3.508 5.699 1.00 96.88 74 ALA A N 1
ATOM 557 C CA . ALA A 1 74 ? 4.794 -3.246 6.395 1.00 96.88 74 ALA A CA 1
ATOM 558 C C . ALA A 1 74 ? 5.101 -2.674 7.782 1.00 96.88 74 ALA A C 1
ATOM 560 O O . ALA A 1 74 ? 5.623 -3.373 8.660 1.00 96.88 74 ALA A O 1
ATOM 561 N N . VAL A 1 75 ? 4.771 -1.397 7.970 1.00 95.50 75 VAL A N 1
ATOM 562 C CA . VAL A 1 75 ? 5.151 -0.605 9.143 1.00 95.50 75 VAL A CA 1
ATOM 563 C C . VAL A 1 75 ? 3.916 0.048 9.744 1.00 95.50 75 VAL A C 1
ATOM 565 O O . VAL A 1 75 ? 3.083 0.600 9.028 1.00 95.50 75 VAL A O 1
ATOM 568 N N . GLN A 1 76 ? 3.799 0.008 11.070 1.00 94.62 76 GLN A N 1
ATOM 569 C CA . GLN A 1 76 ? 2.815 0.813 11.791 1.00 94.62 76 GLN A CA 1
ATOM 570 C C . GLN A 1 76 ? 3.433 2.179 12.108 1.00 94.62 76 GLN A C 1
ATOM 572 O O . GLN A 1 76 ? 4.341 2.244 12.944 1.00 94.62 76 GLN A O 1
ATOM 577 N N . PRO A 1 77 ? 3.014 3.263 11.433 1.00 91.12 77 PRO A N 1
ATOM 578 C CA . PRO A 1 77 ? 3.519 4.589 11.749 1.00 91.12 77 PRO A CA 1
ATOM 579 C C . PRO A 1 77 ? 3.025 5.023 13.134 1.00 91.12 77 PRO A C 1
ATOM 581 O O . PRO A 1 77 ? 1.944 4.640 13.577 1.00 91.12 77 PRO A O 1
ATOM 584 N N . SER A 1 78 ? 3.815 5.848 13.824 1.00 85.69 78 SER A N 1
ATOM 585 C CA . SER A 1 78 ? 3.451 6.367 15.149 1.00 85.69 78 SER A CA 1
ATOM 586 C C . SER A 1 78 ? 2.318 7.394 15.109 1.00 85.69 78 SER A C 1
ATOM 588 O O . SER A 1 78 ? 1.667 7.617 16.124 1.00 85.69 78 SER A O 1
ATOM 590 N N . GLN A 1 79 ? 2.115 8.041 13.960 1.00 81.50 79 GLN A N 1
ATOM 591 C CA . GLN A 1 79 ? 1.078 9.042 13.728 1.00 81.50 79 GLN A CA 1
ATOM 592 C C . GLN A 1 79 ? 0.663 9.039 12.254 1.00 81.50 79 GLN A C 1
ATOM 594 O O . GLN A 1 79 ? 1.427 8.595 11.393 1.00 81.50 79 GLN A O 1
ATOM 599 N N . PHE A 1 80 ? -0.535 9.548 11.974 1.00 86.88 80 PHE A N 1
ATOM 600 C CA . PHE A 1 80 ? -1.011 9.806 10.621 1.00 86.88 80 PHE A CA 1
ATOM 601 C C . PHE A 1 80 ? -1.437 11.269 10.535 1.00 86.88 80 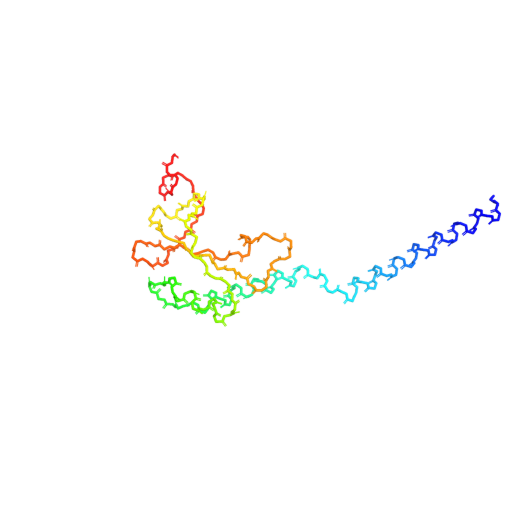PHE A C 1
ATOM 603 O O . PHE A 1 80 ? -2.391 11.678 11.190 1.00 86.88 80 PHE A O 1
ATOM 610 N N . ASP A 1 81 ? -0.691 12.056 9.764 1.00 85.38 81 ASP A N 1
ATOM 611 C CA . ASP A 1 81 ? -0.755 13.524 9.817 1.00 85.38 81 ASP A CA 1
ATOM 612 C C . ASP A 1 81 ? -1.896 14.125 8.974 1.00 85.38 81 ASP A C 1
ATOM 614 O O . ASP A 1 81 ? -1.993 15.343 8.820 1.00 85.38 81 ASP A O 1
ATOM 618 N N . TRP A 1 82 ? -2.771 13.282 8.423 1.00 88.38 82 TRP A N 1
ATOM 619 C CA . TRP A 1 82 ? -3.885 13.695 7.575 1.00 88.38 82 TRP A CA 1
ATOM 620 C C . TRP A 1 82 ? -5.230 13.526 8.274 1.00 88.38 82 TRP A C 1
ATOM 622 O O . TRP A 1 82 ? -5.452 12.596 9.049 1.00 88.38 82 TRP A O 1
ATOM 632 N N . CYS A 1 83 ? -6.162 14.406 7.922 1.00 91.31 83 CYS A N 1
ATOM 633 C CA . CYS A 1 83 ? -7.541 14.320 8.372 1.00 91.31 83 CYS A CA 1
ATOM 634 C C . CYS A 1 83 ? -8.270 13.192 7.642 1.00 91.31 83 CYS A C 1
ATOM 636 O O . CYS A 1 83 ? -8.255 13.120 6.407 1.00 91.31 83 CYS A O 1
ATOM 638 N N . VAL A 1 84 ? -8.905 12.312 8.410 1.00 93.25 84 VAL A N 1
ATOM 639 C CA . VAL A 1 84 ? -9.582 11.125 7.887 1.00 93.25 84 VAL A CA 1
ATOM 640 C C . VAL A 1 84 ? -10.918 10.900 8.569 1.00 93.25 84 VAL A C 1
ATOM 642 O O . VAL A 1 84 ? -11.099 11.288 9.716 1.00 93.25 84 VAL A O 1
ATOM 645 N N . ALA A 1 85 ? -11.832 10.225 7.885 1.00 93.44 85 ALA A N 1
ATOM 646 C CA . ALA A 1 85 ? -13.022 9.632 8.481 1.00 93.44 85 ALA A CA 1
ATOM 647 C C . ALA A 1 85 ? -12.954 8.098 8.356 1.00 93.44 85 ALA A C 1
ATOM 649 O O . ALA A 1 85 ? -12.439 7.621 7.339 1.00 93.44 85 ALA A O 1
ATOM 650 N N . PRO A 1 86 ? -13.501 7.333 9.320 1.00 92.94 86 PRO A N 1
ATOM 651 C CA . PRO A 1 86 ? -14.166 7.807 10.539 1.00 92.94 86 PRO A CA 1
ATOM 652 C C . PRO A 1 86 ? -13.179 8.282 11.622 1.00 92.94 86 PRO A C 1
ATOM 654 O O . PRO A 1 86 ? -12.005 7.920 11.618 1.00 92.94 86 PRO A O 1
ATOM 657 N N . ASP A 1 87 ? -13.667 9.062 12.586 1.00 91.38 87 ASP A N 1
ATOM 658 C CA . ASP A 1 87 ? -12.909 9.502 13.770 1.00 91.38 87 ASP A CA 1
ATOM 659 C C . ASP A 1 87 ? -12.619 8.372 14.780 1.00 91.38 87 ASP A C 1
ATOM 661 O O . ASP A 1 87 ? -11.868 8.558 15.735 1.00 91.38 87 ASP A O 1
ATOM 665 N N . THR A 1 88 ? -13.167 7.178 14.546 1.00 92.00 88 THR A N 1
ATOM 666 C CA . THR A 1 88 ? -12.937 5.981 15.360 1.00 92.00 88 THR A CA 1
ATOM 667 C C . THR A 1 88 ? -11.613 5.273 15.066 1.00 92.00 88 THR A C 1
ATOM 669 O O . THR A 1 88 ? -11.276 4.322 15.776 1.00 92.00 88 THR A O 1
ATOM 672 N N . VAL A 1 89 ? -10.860 5.689 14.041 1.00 93.44 89 VAL A N 1
ATOM 673 C CA . VAL A 1 89 ? -9.562 5.086 13.698 1.00 93.44 89 VAL A CA 1
ATOM 674 C C . VAL A 1 89 ? -8.552 5.296 14.829 1.00 93.44 89 VAL A C 1
ATOM 676 O O . VAL A 1 89 ? -8.314 6.419 15.262 1.00 93.44 89 VAL A O 1
ATOM 679 N N . GLN A 1 90 ? -7.926 4.208 15.278 1.00 93.12 90 GLN A N 1
ATOM 680 C CA . GLN A 1 90 ? -6.951 4.206 16.372 1.00 93.12 90 GLN A CA 1
ATOM 681 C C . GLN A 1 90 ? -5.521 3.985 15.893 1.00 93.12 90 GLN A C 1
ATOM 683 O O . GLN A 1 90 ? -4.587 4.611 16.391 1.00 93.12 90 GLN A O 1
ATOM 688 N N . THR A 1 91 ? -5.325 3.063 14.950 1.00 94.75 91 THR A N 1
ATOM 689 C CA . THR A 1 91 ? -3.986 2.688 14.482 1.00 94.75 91 THR A CA 1
ATOM 690 C C . THR A 1 91 ? -3.947 2.509 12.975 1.00 94.75 91 THR A C 1
ATOM 692 O O . THR A 1 91 ? -4.978 2.390 12.312 1.00 94.75 91 THR A O 1
ATOM 695 N N . TRP A 1 92 ? -2.729 2.495 12.440 1.00 95.38 92 TRP A N 1
ATOM 696 C CA . TRP A 1 92 ? -2.462 2.498 11.011 1.00 95.38 92 TRP A CA 1
ATOM 697 C C . TRP A 1 92 ? -1.451 1.421 10.655 1.00 95.38 92 TRP A C 1
ATOM 699 O O . TRP A 1 92 ? -0.549 1.115 11.436 1.00 95.38 92 TRP A O 1
ATOM 709 N N . LEU A 1 93 ? -1.568 0.883 9.448 1.00 97.38 93 LEU A N 1
ATOM 710 C CA . LEU A 1 93 ? -0.548 0.045 8.833 1.00 97.38 93 LEU A CA 1
ATOM 711 C C . LEU A 1 93 ? -0.284 0.565 7.427 1.00 97.38 93 LEU A C 1
ATOM 713 O O . LEU A 1 93 ? -1.195 0.664 6.607 1.00 97.38 93 LEU A O 1
ATOM 717 N N . ARG A 1 94 ? 0.978 0.869 7.153 1.00 96.75 94 ARG A N 1
ATOM 718 C CA . ARG A 1 94 ? 1.470 1.269 5.843 1.00 96.75 94 ARG A CA 1
ATOM 719 C C . ARG A 1 94 ? 2.186 0.081 5.216 1.00 96.75 94 ARG A C 1
ATOM 721 O O . ARG A 1 94 ? 3.160 -0.406 5.784 1.00 96.75 94 ARG A O 1
ATOM 728 N N . VAL A 1 95 ? 1.700 -0.379 4.068 1.00 98.06 95 VAL A N 1
ATOM 729 C CA . VAL A 1 95 ? 2.325 -1.445 3.275 1.00 98.06 95 VAL A CA 1
ATOM 730 C C . VAL A 1 95 ? 2.904 -0.842 2.005 1.00 98.06 95 VAL A C 1
ATOM 732 O O . VAL A 1 95 ? 2.163 -0.247 1.225 1.00 98.06 95 VAL A O 1
ATOM 735 N N . THR A 1 96 ? 4.204 -1.007 1.778 1.00 97.56 96 THR A N 1
ATOM 736 C CA . THR A 1 96 ? 4.864 -0.548 0.548 1.00 97.56 96 THR A CA 1
ATOM 737 C C . THR A 1 96 ? 4.594 -1.547 -0.572 1.00 97.56 96 THR A C 1
ATOM 739 O O . THR A 1 96 ? 4.981 -2.709 -0.480 1.00 97.56 96 THR A O 1
ATOM 742 N N . VAL A 1 97 ? 3.907 -1.109 -1.624 1.00 97.88 97 VAL A N 1
ATOM 743 C CA . VAL A 1 97 ? 3.599 -1.929 -2.797 1.00 97.88 97 VAL A CA 1
ATOM 744 C C . VAL A 1 97 ? 4.797 -1.942 -3.738 1.00 97.88 97 VAL A C 1
ATOM 746 O O . VAL A 1 97 ? 5.282 -0.891 -4.154 1.00 97.88 97 VAL A O 1
ATOM 749 N N . GLU A 1 98 ? 5.220 -3.143 -4.126 1.00 96.00 98 GLU A N 1
ATOM 750 C CA . GLU A 1 98 ? 6.302 -3.363 -5.087 1.00 96.00 98 GLU A CA 1
ATOM 751 C C . GLU A 1 98 ? 5.785 -4.140 -6.317 1.00 96.00 98 GLU A C 1
ATOM 753 O O . GLU A 1 98 ? 4.981 -5.063 -6.165 1.00 96.00 98 GLU A O 1
ATOM 758 N N . PRO A 1 99 ? 6.246 -3.837 -7.545 1.00 94.81 99 PRO A N 1
ATOM 759 C CA . PRO A 1 99 ? 7.254 -2.828 -7.883 1.00 94.81 99 PRO A CA 1
ATOM 760 C C . PRO A 1 99 ? 6.727 -1.393 -7.703 1.00 94.81 99 PRO A C 1
ATOM 762 O O . PRO A 1 99 ? 5.511 -1.193 -7.754 1.00 94.81 99 PRO A O 1
ATOM 765 N N . PRO A 1 100 ? 7.599 -0.384 -7.535 1.00 94.00 100 PRO A N 1
ATOM 766 C CA . PRO A 1 100 ? 7.160 0.977 -7.292 1.00 94.00 100 PRO A CA 1
ATOM 767 C C . PRO A 1 100 ? 6.754 1.654 -8.606 1.00 94.00 100 PRO A C 1
ATOM 769 O O . PRO A 1 100 ? 7.254 1.333 -9.690 1.00 94.00 100 PRO A O 1
ATOM 772 N N . LEU A 1 101 ? 5.869 2.640 -8.514 1.00 91.94 101 LEU A N 1
ATOM 773 C CA . LEU A 1 101 ? 5.525 3.522 -9.617 1.00 91.94 101 LEU A CA 1
ATOM 774 C C . LEU A 1 101 ? 6.754 4.353 -10.037 1.00 91.94 101 LEU A C 1
ATOM 776 O O . LEU A 1 101 ? 7.500 4.852 -9.187 1.00 91.94 101 LEU A O 1
ATOM 780 N N . PRO A 1 102 ? 6.975 4.574 -11.340 1.00 85.81 102 PRO A N 1
ATOM 781 C CA . PRO A 1 102 ? 8.052 5.444 -11.797 1.00 85.81 102 PRO A CA 1
ATOM 782 C C . PRO A 1 102 ? 7.784 6.899 -11.382 1.00 85.81 102 PRO A C 1
ATOM 784 O O . PRO A 1 102 ? 6.672 7.393 -11.535 1.00 85.81 102 PRO A O 1
ATOM 787 N N . PHE A 1 103 ? 8.821 7.596 -10.903 1.00 86.12 103 PHE A N 1
ATOM 788 C CA . PHE A 1 103 ? 8.758 9.010 -10.483 1.00 86.12 103 PHE A CA 1
ATOM 789 C C . PHE A 1 103 ? 7.737 9.312 -9.375 1.00 86.12 103 PHE A C 1
ATOM 791 O O . PHE A 1 103 ? 7.177 10.404 -9.337 1.00 86.12 103 PHE A O 1
ATOM 798 N N . SER A 1 104 ? 7.513 8.355 -8.481 1.00 89.56 104 SER A N 1
ATOM 799 C CA . SER A 1 104 ? 6.575 8.480 -7.369 1.00 89.56 104 SER A CA 1
ATOM 800 C C . SER A 1 104 ? 7.288 8.628 -6.025 1.00 89.56 104 SER A C 1
ATOM 802 O O . SER A 1 104 ? 8.476 8.328 -5.874 1.00 89.56 104 SER A O 1
ATOM 804 N N . THR A 1 105 ? 6.542 9.109 -5.044 1.00 90.06 105 THR A N 1
ATOM 805 C CA . THR A 1 105 ? 6.919 9.150 -3.634 1.00 90.06 105 THR A CA 1
ATOM 806 C C . THR A 1 105 ? 6.617 7.820 -2.956 1.00 90.06 105 THR A C 1
ATOM 808 O O . THR A 1 105 ? 5.846 6.994 -3.444 1.00 90.06 105 THR A O 1
ATOM 811 N N . GLU A 1 106 ? 7.205 7.595 -1.786 1.00 87.31 106 GLU A N 1
ATOM 812 C CA . GLU A 1 106 ? 6.903 6.384 -1.030 1.00 87.31 106 GLU A CA 1
ATOM 813 C C . GLU A 1 106 ? 5.422 6.311 -0.598 1.00 87.31 106 GLU A C 1
ATOM 815 O O . GLU A 1 106 ? 4.897 5.215 -0.413 1.00 87.31 106 GLU A O 1
ATOM 820 N N . ASP A 1 107 ? 4.742 7.447 -0.407 1.00 86.00 107 ASP A N 1
ATOM 821 C CA . ASP A 1 107 ? 3.320 7.482 -0.034 1.00 86.00 107 ASP A CA 1
ATOM 822 C C . ASP A 1 107 ? 2.414 7.088 -1.203 1.00 86.00 107 ASP A C 1
ATOM 824 O O . ASP A 1 107 ? 1.439 6.367 -1.015 1.00 86.00 107 ASP A O 1
ATOM 828 N N . GLU A 1 108 ? 2.774 7.474 -2.429 1.00 90.94 108 GLU A N 1
ATOM 829 C CA . GLU A 1 108 ? 2.069 7.043 -3.644 1.00 90.94 108 GLU A CA 1
ATOM 830 C C . GLU A 1 108 ? 2.226 5.541 -3.918 1.00 90.94 108 GLU A C 1
ATOM 832 O O . GLU A 1 108 ? 1.386 4.949 -4.592 1.00 90.94 108 GLU A O 1
ATOM 837 N N . ASN A 1 109 ? 3.268 4.913 -3.364 1.00 95.12 109 ASN A N 1
ATOM 838 C CA . ASN A 1 109 ? 3.464 3.463 -3.412 1.00 95.12 109 ASN A CA 1
ATOM 839 C C . ASN A 1 109 ? 2.867 2.727 -2.212 1.00 95.12 109 ASN A C 1
ATOM 841 O O . ASN A 1 109 ? 3.010 1.510 -2.115 1.00 95.12 109 ASN A O 1
ATOM 845 N N . ALA A 1 110 ? 2.235 3.426 -1.272 1.00 94.88 110 ALA A N 1
ATOM 846 C CA . ALA A 1 110 ? 1.734 2.805 -0.062 1.00 94.88 110 ALA A CA 1
ATOM 847 C C . ALA A 1 110 ? 0.261 2.399 -0.190 1.00 94.88 110 ALA A C 1
ATOM 849 O O . ALA A 1 110 ? -0.605 3.191 -0.559 1.00 94.88 110 ALA A O 1
ATOM 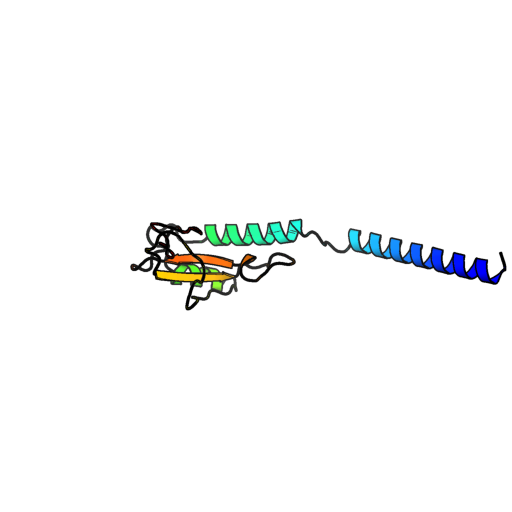850 N N . GLN A 1 111 ? -0.049 1.173 0.226 1.00 96.50 111 GLN A N 1
ATOM 851 C CA . GLN A 1 111 ? -1.396 0.803 0.635 1.00 96.50 111 GLN A CA 1
ATOM 852 C C . GLN A 1 111 ? -1.526 1.033 2.143 1.00 96.50 111 GLN A C 1
ATOM 854 O O . GLN A 1 111 ? -0.852 0.386 2.945 1.00 96.50 111 GLN A O 1
ATOM 859 N N . ILE A 1 112 ? -2.409 1.952 2.525 1.00 95.75 112 ILE A N 1
ATOM 860 C CA . ILE A 1 112 ? -2.641 2.322 3.923 1.00 95.75 112 ILE A CA 1
ATOM 861 C C . ILE A 1 112 ? -3.924 1.649 4.417 1.00 95.75 112 ILE A C 1
ATOM 863 O O . ILE A 1 112 ? -4.974 1.723 3.771 1.00 95.75 112 ILE A O 1
ATOM 867 N N . PHE A 1 113 ? -3.828 1.000 5.572 1.00 96.75 113 PHE A N 1
ATOM 868 C CA . PHE A 1 113 ? -4.941 0.407 6.303 1.00 96.75 113 PHE A CA 1
ATOM 869 C C . PHE A 1 113 ? -5.136 1.143 7.625 1.00 96.75 113 PHE A C 1
ATOM 871 O O . PHE A 1 113 ? -4.160 1.491 8.293 1.00 96.75 113 PHE A O 1
ATOM 878 N N . ALA A 1 114 ? -6.396 1.341 7.993 1.00 96.06 114 ALA A N 1
ATOM 879 C CA . ALA A 1 114 ? -6.820 1.916 9.259 1.00 96.06 114 ALA A CA 1
ATOM 880 C C . ALA A 1 114 ? -7.462 0.829 10.120 1.00 96.06 114 ALA A C 1
ATOM 882 O O . ALA A 1 114 ? -8.130 -0.053 9.580 1.00 96.06 114 ALA A O 1
ATOM 883 N N . PHE A 1 115 ? -7.291 0.904 11.438 1.00 96.69 115 PHE A N 1
ATOM 884 C CA . PHE A 1 115 ? -7.899 -0.036 12.380 1.00 96.69 115 PHE A CA 1
ATOM 885 C C . PHE A 1 115 ? -8.624 0.701 13.498 1.00 96.69 115 PHE A C 1
ATOM 887 O O . PHE A 1 115 ? -8.155 1.741 13.969 1.00 96.69 115 PHE A O 1
ATOM 894 N N . ASP A 1 116 ? -9.747 0.140 13.933 1.00 95.50 116 ASP A N 1
ATOM 895 C CA . ASP A 1 116 ? -10.514 0.614 15.084 1.00 95.50 116 ASP A CA 1
ATOM 896 C C . ASP A 1 116 ? -9.889 0.194 16.433 1.00 95.50 116 ASP A C 1
ATOM 898 O O . ASP A 1 116 ? -8.795 -0.372 16.499 1.00 95.50 116 ASP A O 1
ATOM 902 N N . GLU A 1 117 ? -10.592 0.473 17.534 1.00 95.56 117 GLU A N 1
ATOM 903 C CA . GLU A 1 117 ? -10.180 0.095 18.894 1.00 95.56 117 GLU A CA 1
ATOM 904 C C . GLU A 1 117 ? -10.118 -1.427 19.106 1.00 95.56 117 GLU A C 1
ATOM 906 O O . GLU A 1 117 ? -9.302 -1.913 19.891 1.00 95.56 117 GLU A O 1
ATOM 911 N N . ALA A 1 118 ? -10.932 -2.197 18.380 1.00 95.88 118 ALA A N 1
ATOM 912 C CA . ALA A 1 118 ? -10.894 -3.656 18.419 1.00 95.88 118 ALA A CA 1
ATOM 913 C C . ALA A 1 118 ? -9.724 -4.240 17.601 1.00 95.88 118 ALA A C 1
ATOM 915 O O . ALA A 1 118 ? -9.453 -5.444 17.680 1.00 95.88 118 ALA A O 1
ATOM 916 N N . GLY A 1 119 ? -9.012 -3.401 16.841 1.00 96.38 119 GLY A N 1
ATOM 917 C CA . GLY A 1 119 ? -7.922 -3.795 15.956 1.00 96.38 119 GLY A CA 1
ATOM 918 C C . GLY A 1 119 ? -8.400 -4.423 14.645 1.00 96.38 119 GLY A C 1
ATOM 919 O O . GLY A 1 119 ? -7.623 -5.134 14.001 1.00 96.38 119 GLY A O 1
ATOM 920 N N . CYS A 1 120 ? -9.658 -4.198 14.263 1.00 97.12 120 CYS A N 1
ATOM 921 C CA . CYS A 1 120 ? -10.223 -4.632 12.991 1.00 97.12 120 CYS A CA 1
ATOM 922 C C . CYS A 1 120 ? -10.013 -3.545 11.936 1.00 97.12 120 CYS A C 1
ATOM 924 O O . CYS A 1 120 ? -10.143 -2.356 12.231 1.00 97.12 120 CYS A O 1
ATOM 926 N N . ALA A 1 121 ? -9.664 -3.946 10.713 1.00 97.00 121 ALA A N 1
ATOM 927 C CA . ALA A 1 121 ? -9.526 -3.011 9.609 1.00 97.00 121 ALA A CA 1
ATOM 928 C C . ALA A 1 121 ? -10.874 -2.342 9.323 1.00 97.00 121 ALA A C 1
ATOM 930 O O . ALA A 1 121 ? -11.907 -3.010 9.280 1.00 97.00 121 ALA A O 1
ATOM 931 N N . VAL A 1 122 ? -10.846 -1.031 9.109 1.00 95.81 122 VAL A N 1
ATOM 932 C CA . VAL A 1 122 ? -12.028 -0.238 8.774 1.00 95.81 122 VAL A CA 1
ATOM 933 C C . VAL A 1 122 ? -11.811 0.514 7.475 1.00 95.81 122 VAL A C 1
ATOM 935 O O . VAL A 1 122 ? -10.694 0.934 7.151 1.00 95.81 122 VAL A O 1
ATOM 938 N N . ASP A 1 123 ? -12.904 0.712 6.747 1.00 95.06 123 ASP A N 1
ATOM 939 C CA . ASP A 1 123 ? -12.909 1.627 5.618 1.00 95.06 123 ASP A CA 1
ATOM 940 C C . ASP A 1 123 ? -12.642 3.043 6.118 1.00 95.06 123 ASP A C 1
ATOM 942 O O . ASP A 1 123 ? -13.237 3.510 7.094 1.00 95.06 123 ASP A O 1
ATOM 946 N N . TRP A 1 124 ? -11.740 3.730 5.430 1.00 94.75 124 TRP A N 1
ATOM 947 C CA . TRP A 1 124 ? -11.371 5.094 5.752 1.00 94.75 124 TRP A CA 1
ATOM 948 C C . TRP A 1 124 ? -11.225 5.921 4.479 1.00 94.75 124 TRP A C 1
ATOM 950 O O . TRP A 1 124 ? -11.025 5.405 3.378 1.00 94.75 124 TRP A O 1
ATOM 960 N N . SER A 1 125 ? -11.332 7.234 4.629 1.00 94.19 125 SER A N 1
ATOM 961 C CA . SER A 1 125 ? -11.102 8.182 3.542 1.00 94.19 125 SER A CA 1
ATOM 962 C C . SER A 1 125 ? -10.543 9.488 4.082 1.00 94.19 125 SER A C 1
ATOM 964 O O . SER A 1 125 ? -10.774 9.830 5.241 1.00 94.19 125 SER A O 1
ATOM 966 N N . TYR A 1 126 ? -9.825 10.233 3.242 1.00 92.31 126 TYR A N 1
ATOM 967 C CA . TYR A 1 126 ? -9.453 11.606 3.565 1.00 92.31 126 TYR A CA 1
ATOM 968 C C . TYR A 1 126 ? -10.710 12.468 3.677 1.00 92.31 126 TYR A C 1
ATOM 970 O O . TYR A 1 126 ? -11.491 12.566 2.729 1.00 92.31 126 TYR A O 1
ATOM 978 N N . ALA A 1 127 ? -10.896 13.095 4.832 1.00 91.38 127 ALA A N 1
ATOM 979 C CA . ALA A 1 127 ? -12.055 13.924 5.120 1.00 91.38 127 ALA A CA 1
ATOM 980 C C . ALA A 1 127 ? -11.711 14.953 6.195 1.00 91.38 127 ALA A C 1
ATOM 982 O O . ALA A 1 127 ? -10.887 14.696 7.068 1.00 91.38 127 ALA A O 1
ATOM 983 N N . SER A 1 128 ? -12.372 16.105 6.142 1.00 90.75 128 SER A N 1
ATOM 984 C CA . SER A 1 128 ? -12.332 17.130 7.186 1.00 90.75 128 SER A CA 1
ATOM 985 C C . SER A 1 128 ? -13.746 17.448 7.678 1.00 90.75 128 SER A C 1
ATOM 987 O O . SER A 1 128 ? -14.728 17.214 6.966 1.00 90.75 128 SER A O 1
ATOM 989 N N . GLY A 1 129 ? -13.851 17.987 8.895 1.00 88.12 129 GLY A N 1
ATOM 990 C CA . GLY A 1 129 ? -15.123 18.336 9.528 1.00 88.12 129 GLY A CA 1
ATOM 991 C C . GLY A 1 129 ? -15.711 17.209 10.384 1.00 88.12 129 GLY A C 1
ATOM 992 O O . GLY A 1 129 ? -15.012 16.280 10.794 1.00 88.12 129 GLY A O 1
ATOM 993 N N . ALA A 1 130 ? -17.001 17.312 10.709 1.00 89.69 130 ALA A N 1
ATOM 994 C CA . ALA A 1 130 ? -17.661 16.413 11.657 1.00 89.69 130 ALA A CA 1
ATOM 995 C C . ALA A 1 130 ? -17.551 14.930 11.248 1.00 89.69 130 ALA A C 1
ATOM 997 O O . ALA A 1 130 ? -17.862 14.567 10.114 1.00 89.69 130 ALA A O 1
ATOM 998 N N . GLY A 1 131 ? -17.143 14.079 12.194 1.00 87.06 131 GLY A N 1
ATOM 999 C CA . GLY A 1 131 ? -16.915 12.647 11.965 1.00 87.06 131 GLY A CA 1
ATOM 1000 C C . GLY A 1 131 ? -15.551 12.310 11.353 1.00 87.06 131 GLY A C 1
ATOM 1001 O O . GLY A 1 131 ? -15.322 11.157 10.991 1.00 87.06 131 GLY A O 1
ATOM 1002 N N . SER A 1 132 ? -14.657 13.296 11.231 1.00 91.88 132 SER A N 1
ATOM 1003 C CA . SER A 1 132 ? -13.246 13.089 10.905 1.00 91.88 132 SER A CA 1
ATOM 1004 C C . SER A 1 132 ? -12.345 13.314 12.123 1.00 91.88 132 SER A C 1
ATOM 1006 O O . SER A 1 132 ? -12.739 13.962 13.092 1.00 91.88 132 SER A O 1
ATOM 1008 N N . THR A 1 133 ? -11.101 12.846 12.047 1.00 88.44 133 THR A N 1
ATOM 1009 C CA . THR A 1 133 ? -10.053 13.085 13.054 1.00 88.44 133 THR A CA 1
ATOM 1010 C C . THR A 1 133 ? -9.691 14.565 13.222 1.00 88.44 133 THR A C 1
ATOM 1012 O O . THR A 1 133 ? -9.092 14.935 14.229 1.00 88.44 133 THR A O 1
ATOM 1015 N N . CYS A 1 134 ? -10.089 15.419 12.274 1.00 86.19 134 CYS A N 1
ATOM 1016 C CA . CYS A 1 134 ? -9.961 16.873 12.334 1.00 86.19 134 CYS A CA 1
ATOM 1017 C C . CYS A 1 134 ? -11.350 17.526 12.313 1.00 86.19 134 CYS A C 1
ATOM 1019 O O . CYS A 1 134 ? -11.700 18.253 11.376 1.00 86.19 134 CYS A O 1
ATOM 1021 N N . ALA A 1 135 ? -12.173 17.212 13.313 1.00 73.06 135 ALA A N 1
ATOM 1022 C CA . ALA A 1 135 ? -13.479 17.828 13.511 1.00 73.06 135 ALA A CA 1
ATOM 1023 C C . ALA A 1 135 ? -13.332 19.278 14.013 1.00 73.06 135 ALA A C 1
ATOM 1025 O O . ALA A 1 135 ? -13.613 19.576 15.171 1.00 73.06 135 ALA A O 1
ATOM 1026 N N . GLU A 1 136 ? -12.865 20.166 13.139 1.00 62.03 136 GLU A N 1
ATOM 1027 C CA . GLU A 1 136 ? -12.918 21.623 13.314 1.00 62.03 136 GLU A CA 1
ATOM 1028 C C . GLU A 1 136 ? -13.929 22.251 12.349 1.00 62.03 136 GLU A C 1
ATOM 1030 O O . GLU A 1 136 ? -13.977 21.834 11.165 1.00 62.03 136 GLU A O 1
#

Secondary structure (DSSP, 8-state):
--HHHHHHHHHHHHHHHHHHHHHHHHHHHS---HHHHHHHHHHHHHHHHHTS---SS-BHHHHHHHHHHTT--EE--S---S-EE-TT--EEEEEE-SSPPTT--TTTTEEEEEE-TTSBEE--EE--STTSTT--

pLDDT: mean 90.37, std 9.16, range [58.84, 98.44]

Sequence (136 aa):
MSKLSRYIVLGLLSLVAVLVAVYIYAINTVDFSVDKATAAHTEARQAFLADLPDTDCLRAADITGIARARGWDAVQPSQFDWCVAPDTVQTWLRVTVEPPLPFSTEDENAQIFAFDEAGCAVDWSYASGAGSTCAE

Foldseek 3Di:
DDPVVVVVVVVVVVVVVVVVVVVVVCPVPPCPPLVVQVVVLVVQVVVLVVPFDPDPFGALVSSCVSLVVVVWDKDWDPDDPAKKAQLQFDTKIWIFGPPARPPDDSNNRTDMWTAGPVRGTDDMDGDADDRIVHND

Radius of gyration: 25.24 Å; chains: 1; bounding box: 54×43×66 Å